Protein AF-A0A9W3DEC0-F1 (afdb_monomer_lite)

InterPro domains:
  IPR000717 Proteasome component (PCI) domain [PF01399] (99-151)
  IPR000717 Proteasome component (PCI) domain [PS50250] (13-181)
  IPR019585 26S proteasome regulatory subunit Rpn7/COP9 signalosome complex subunit 1 [PTHR14145] (9-153)
  IPR0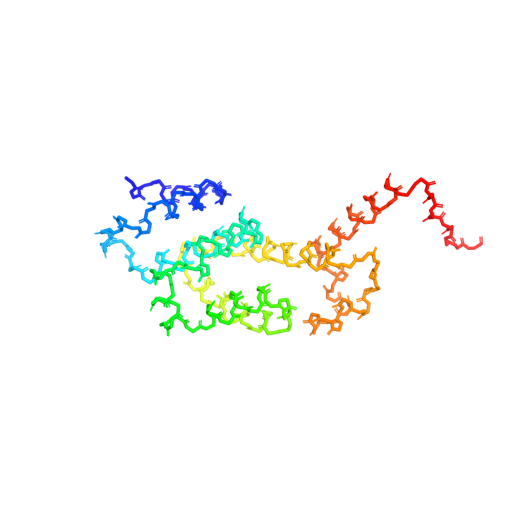45135 26S proteasome regulatory subunit Rpn7, N-terminal [PF10602] (8-59)

pLDDT: mean 75.45, std 12.95, range [33.09, 89.25]

Radius of gyration: 18.52 Å; chains: 1; bounding box: 47×28×63 Å

Foldseek 3Di:
DVVVLLVCLVVVVLQVNLVVLLVCLVVDDCCPPDDNLVSLVSNLLSCLLHDDLVCCCVRAVPDVSSVVSCVVDPLSVQLSVCLNVVQQQSNVVSVVVVLVVLCPDPSNVVVSVVSVLSNVLSSLLVVLVVDPDDDLVVVCVSNVHDSVVLVPNPSNVVVVVVSVVVNCVVDVDDPPDDDDD

Sequence (181 aa):
MERVYTFAFSTRNFKKAASLFLDSISTFTMYEILLYETFIFYTVLTSIITLDRVSLKQKVVDAPEILTVLGKIPFLSEFLNSLYECQYKAFFSAFAGMAEQIKFDRYLNPHFRFYMREVRTVVYSQFLESYKSVMVDAMANAFGVSVDFIDQDEGAVTLHCSWEASLQDRQGCRCFGDKSS

Structure (mmCIF, N/CA/C/O backbone):
data_AF-A0A9W3DEC0-F1
#
_entry.id   AF-A0A9W3DEC0-F1
#
loop_
_atom_site.group_PDB
_atom_site.id
_atom_site.type_symbol
_atom_site.label_atom_id
_atom_site.label_alt_id
_atom_site.label_comp_id
_atom_site.label_asym_id
_atom_site.label_entity_id
_atom_site.label_seq_id
_atom_site.pdbx_PDB_ins_code
_atom_site.Cartn_x
_atom_site.Cartn_y
_atom_site.Cartn_z
_atom_site.occupancy
_atom_site.B_iso_or_equiv
_atom_site.auth_seq_id
_atom_site.auth_comp_id
_atom_site.auth_asym_id
_atom_site.auth_atom_id
_atom_site.pdbx_PDB_model_num
ATOM 1 N N . MET A 1 1 ? -12.138 13.208 17.553 1.00 52.06 1 MET A N 1
ATOM 2 C CA . MET A 1 1 ? -11.220 12.364 16.755 1.00 52.06 1 MET A CA 1
ATOM 3 C C . MET A 1 1 ? -11.917 11.752 15.539 1.00 52.06 1 MET A C 1
ATOM 5 O O . MET A 1 1 ? -11.383 11.848 14.445 1.00 52.06 1 MET A O 1
ATOM 9 N N . GLU A 1 2 ? -13.142 11.236 15.671 1.00 53.34 2 GLU A N 1
ATOM 10 C CA . GLU A 1 2 ? -13.897 10.542 14.600 1.00 53.34 2 GLU A CA 1
ATOM 11 C C . GLU A 1 2 ? -14.104 11.317 13.285 1.00 53.34 2 GLU A C 1
ATOM 13 O O . GLU A 1 2 ? -13.947 10.756 12.202 1.00 53.34 2 GLU A O 1
ATOM 18 N N . ARG A 1 3 ? -14.408 12.622 13.342 1.00 56.91 3 ARG A N 1
ATOM 19 C CA . ARG A 1 3 ? -14.581 13.449 12.127 1.00 56.91 3 ARG A CA 1
ATOM 20 C C . ARG A 1 3 ? -13.270 13.730 11.392 1.00 56.91 3 ARG A C 1
ATOM 22 O O . ARG A 1 3 ? -13.299 14.107 10.229 1.00 56.91 3 ARG A O 1
ATOM 29 N N . VAL A 1 4 ? -12.125 13.562 12.054 1.00 61.41 4 VAL A N 1
ATOM 30 C CA . VAL A 1 4 ? -10.812 13.848 11.461 1.00 61.41 4 VAL A CA 1
ATOM 31 C C . VAL A 1 4 ? -10.400 12.726 10.504 1.00 61.41 4 VAL A C 1
ATOM 33 O O . VAL A 1 4 ? -9.861 13.016 9.440 1.00 61.41 4 VAL A O 1
ATOM 36 N N . TYR A 1 5 ? -10.724 11.468 10.823 1.00 67.19 5 TYR A N 1
ATOM 37 C CA . TYR A 1 5 ? -10.387 10.304 9.993 1.00 67.19 5 TYR A CA 1
ATOM 38 C C . TYR A 1 5 ? -11.147 10.271 8.672 1.00 67.19 5 TYR A C 1
ATOM 40 O O . TYR A 1 5 ? -10.548 10.147 7.603 1.00 67.19 5 TYR A O 1
ATOM 48 N N . THR A 1 6 ? -12.465 10.450 8.738 1.00 63.16 6 THR A N 1
ATOM 49 C CA . THR A 1 6 ? -13.323 10.518 7.548 1.00 63.16 6 THR A CA 1
ATOM 50 C C . THR A 1 6 ? -12.990 11.738 6.691 1.00 63.16 6 THR A C 1
ATOM 52 O O . THR A 1 6 ? -12.950 11.638 5.466 1.00 63.16 6 THR A O 1
ATOM 55 N N . PHE A 1 7 ? -12.656 12.871 7.316 1.00 64.06 7 PHE A N 1
ATOM 56 C CA . PHE A 1 7 ? -12.225 14.073 6.607 1.00 64.06 7 PHE A CA 1
ATOM 57 C C . PHE A 1 7 ? -10.864 13.904 5.917 1.00 64.06 7 PHE A C 1
ATOM 59 O O . PHE A 1 7 ? -10.706 14.332 4.775 1.00 64.06 7 PHE A O 1
ATOM 66 N N . ALA A 1 8 ? -9.886 13.260 6.561 1.00 64.69 8 ALA A N 1
ATOM 67 C CA . ALA A 1 8 ? -8.571 13.021 5.963 1.00 64.69 8 ALA A CA 1
ATOM 68 C C . ALA A 1 8 ? -8.659 12.093 4.737 1.00 64.69 8 ALA A C 1
ATOM 70 O O . ALA A 1 8 ? -8.034 12.373 3.712 1.00 64.69 8 ALA A O 1
ATOM 71 N N . PHE A 1 9 ? -9.513 11.063 4.801 1.00 67.00 9 PHE A N 1
ATOM 72 C CA . PHE A 1 9 ? -9.837 10.224 3.643 1.00 67.00 9 PHE A CA 1
ATOM 73 C C . PHE A 1 9 ? -10.556 11.011 2.540 1.00 67.00 9 PHE A C 1
ATOM 75 O O . PHE A 1 9 ? -10.148 10.970 1.380 1.00 67.00 9 PHE A O 1
ATOM 82 N N . SER A 1 10 ? -11.570 11.801 2.905 1.00 65.69 10 SER A N 1
ATOM 83 C CA . SER A 1 10 ? -12.360 12.587 1.949 1.00 65.69 10 SER A CA 1
ATOM 84 C C . SER A 1 10 ? -11.553 13.689 1.252 1.00 65.69 10 SER A C 1
ATOM 86 O O . SER A 1 10 ? -11.875 14.060 0.125 1.00 65.69 10 SER A O 1
ATOM 88 N N . THR A 1 11 ? -10.511 14.220 1.896 1.00 70.06 11 THR A N 1
ATOM 89 C CA . THR A 1 11 ? -9.656 15.292 1.353 1.00 70.06 11 THR A CA 1
ATOM 90 C C . THR A 1 11 ? -8.432 14.775 0.591 1.00 70.06 11 THR A C 1
ATOM 92 O O . THR A 1 11 ? -7.603 15.578 0.168 1.00 70.06 11 THR A O 1
ATOM 95 N N . ARG A 1 12 ? -8.315 13.451 0.376 1.00 67.88 12 ARG A N 1
ATOM 96 C CA . ARG A 1 12 ? -7.179 12.781 -0.298 1.00 67.88 12 ARG A CA 1
ATOM 97 C C . ARG A 1 12 ? -5.808 13.060 0.338 1.00 67.88 12 ARG A C 1
ATOM 99 O O . ARG A 1 12 ? -4.779 12.838 -0.295 1.00 67.88 12 ARG A O 1
ATOM 106 N N . ASN A 1 13 ? -5.755 13.532 1.584 1.00 77.88 13 ASN A N 1
ATOM 107 C CA . ASN A 1 13 ? -4.489 13.794 2.265 1.00 77.88 13 ASN A CA 1
ATOM 108 C C . ASN A 1 13 ? -4.021 12.541 3.014 1.00 77.88 13 ASN A C 1
ATOM 110 O O . ASN A 1 13 ? -4.119 12.448 4.240 1.00 77.88 13 ASN A O 1
ATOM 114 N N . PHE A 1 14 ? -3.508 11.572 2.253 1.00 76.06 14 PHE A N 1
ATOM 115 C CA . PHE A 1 14 ? -3.069 10.281 2.784 1.00 76.06 14 PHE A CA 1
ATOM 116 C C . PHE A 1 14 ? -1.936 10.430 3.797 1.00 76.06 14 PHE A C 1
ATOM 118 O O . PHE A 1 14 ? -1.944 9.746 4.814 1.00 76.06 14 PHE A O 1
ATOM 125 N N . LYS A 1 15 ? -1.012 11.376 3.586 1.00 78.81 15 LYS A N 1
ATOM 126 C CA . LYS A 1 15 ? 0.153 11.577 4.462 1.00 78.81 15 LYS A CA 1
ATOM 127 C C . LYS A 1 15 ? -0.247 11.980 5.879 1.00 78.81 15 LYS A C 1
ATOM 129 O O . LYS A 1 15 ? 0.254 11.415 6.845 1.00 78.81 15 LYS A O 1
ATOM 134 N N . LYS A 1 16 ? -1.188 12.922 6.001 1.00 80.00 16 LYS A N 1
ATOM 135 C CA . LYS A 1 16 ? -1.742 13.321 7.300 1.00 80.00 16 LYS A CA 1
ATOM 136 C C . LYS A 1 16 ? -2.646 12.237 7.890 1.00 80.00 16 LYS A C 1
ATOM 138 O O . LYS A 1 16 ? -2.678 12.069 9.104 1.00 80.00 16 LYS A O 1
ATOM 143 N N . ALA A 1 17 ? -3.378 11.510 7.044 1.00 79.50 17 ALA A N 1
ATOM 144 C CA . ALA A 1 17 ? -4.217 10.403 7.487 1.00 79.50 17 ALA A CA 1
ATOM 145 C C . ALA A 1 17 ? -3.374 9.296 8.136 1.00 79.50 17 ALA A C 1
ATOM 147 O O . ALA A 1 17 ? -3.675 8.887 9.251 1.00 79.50 17 ALA A O 1
ATOM 148 N N . ALA A 1 18 ? -2.289 8.874 7.486 1.00 81.06 18 ALA A N 1
ATOM 149 C CA . ALA A 1 18 ? -1.430 7.795 7.957 1.00 81.06 18 ALA A CA 1
ATOM 150 C C . ALA A 1 18 ? -0.806 8.089 9.326 1.00 81.06 18 ALA A C 1
ATOM 152 O O . ALA A 1 18 ? -0.826 7.223 10.195 1.00 81.06 18 ALA A O 1
ATOM 153 N N . SER A 1 19 ? -0.308 9.311 9.560 1.00 82.81 19 SER A N 1
ATOM 154 C CA . SER A 1 19 ? 0.239 9.672 10.875 1.00 82.81 19 SER A CA 1
ATOM 155 C C . SER A 1 19 ? -0.824 9.607 11.973 1.00 82.81 19 SER A C 1
ATOM 157 O O . SER A 1 19 ? -0.583 9.033 13.025 1.00 82.81 19 SER A O 1
ATOM 159 N N . LEU A 1 20 ? -2.024 10.132 11.702 1.00 83.19 20 LEU A N 1
ATOM 160 C CA . LEU A 1 20 ? -3.122 10.112 12.669 1.00 83.19 20 LEU A CA 1
ATOM 161 C C . LEU A 1 20 ? -3.603 8.685 12.959 1.00 83.19 20 LEU A C 1
ATOM 163 O O . LEU A 1 20 ? -3.879 8.355 14.111 1.00 83.19 20 LEU A O 1
ATOM 167 N N . PHE A 1 21 ? -3.692 7.843 11.924 1.00 81.94 21 PHE A N 1
ATOM 168 C CA . PHE A 1 21 ? -4.086 6.446 12.068 1.00 81.94 21 PHE A CA 1
ATOM 169 C C . PHE A 1 21 ? -3.089 5.673 12.924 1.00 81.94 21 PHE A C 1
ATOM 171 O O . PHE A 1 21 ? -3.512 5.037 13.884 1.00 81.94 21 PHE A O 1
ATOM 178 N N . LEU A 1 22 ? -1.790 5.792 12.632 1.00 82.38 22 LEU A N 1
ATOM 179 C CA . LEU A 1 22 ? -0.725 5.133 13.391 1.00 82.38 22 LEU A CA 1
ATOM 180 C C . LEU A 1 22 ? -0.732 5.533 14.872 1.00 82.38 22 LEU A C 1
ATOM 182 O O . LEU A 1 22 ? -0.656 4.662 15.734 1.00 82.38 22 LEU A O 1
ATOM 186 N N . ASP A 1 23 ? -0.900 6.822 15.172 1.00 84.25 23 ASP A N 1
ATOM 187 C CA . ASP A 1 23 ? -0.925 7.316 16.556 1.00 84.25 23 ASP A CA 1
ATOM 188 C C . ASP A 1 23 ? -2.159 6.826 17.336 1.00 84.25 23 ASP A C 1
ATOM 190 O O . ASP A 1 23 ? -2.142 6.757 18.565 1.00 84.25 23 ASP A O 1
ATOM 194 N N . SER A 1 24 ? -3.240 6.469 16.634 1.00 82.69 24 SER A N 1
ATOM 195 C CA . SER A 1 24 ? -4.507 6.060 17.253 1.00 82.69 24 SER A CA 1
ATOM 196 C C . SER A 1 24 ? -4.766 4.556 17.252 1.00 82.69 24 SER A C 1
ATOM 198 O O . SER A 1 24 ? -5.810 4.138 17.749 1.00 82.69 24 SER A O 1
ATOM 200 N N . ILE A 1 25 ? -3.826 3.730 16.773 1.00 83.31 25 ILE A N 1
ATOM 201 C CA . ILE A 1 25 ? -3.919 2.261 16.875 1.00 83.31 25 ILE A CA 1
ATOM 202 C C . ILE A 1 25 ? -4.045 1.825 18.338 1.00 83.31 25 ILE A C 1
ATOM 204 O O . ILE A 1 25 ? -4.893 0.997 18.667 1.00 83.31 25 ILE A O 1
ATOM 208 N N . SER A 1 26 ? -3.231 2.409 19.219 1.00 78.81 26 SER A N 1
ATOM 209 C CA . SER A 1 26 ? -3.150 2.039 20.638 1.00 78.81 26 SER A CA 1
ATOM 210 C C . SER A 1 26 ? -4.333 2.534 21.476 1.00 78.81 26 SER A C 1
ATOM 212 O O . SER A 1 26 ? -4.597 1.998 22.549 1.00 78.81 26 SER A O 1
ATOM 214 N N . THR A 1 27 ? -5.057 3.550 21.000 1.00 81.25 27 THR A N 1
ATOM 215 C CA . THR A 1 27 ? -6.157 4.209 21.728 1.00 81.25 27 THR A CA 1
ATOM 216 C C . THR A 1 27 ? -7.521 3.994 21.072 1.00 81.25 27 THR A C 1
ATOM 218 O O . THR A 1 27 ? -8.496 4.662 21.425 1.00 81.25 27 THR A O 1
ATOM 221 N N . PHE A 1 28 ? -7.621 3.057 20.125 1.00 75.19 28 PHE A N 1
ATOM 222 C CA . PHE A 1 28 ? -8.857 2.801 19.397 1.00 75.19 28 PHE A CA 1
ATOM 223 C C . PHE A 1 28 ? -9.946 2.218 20.310 1.00 75.19 28 PHE A C 1
ATOM 225 O O . PHE A 1 28 ? -9.851 1.092 20.794 1.00 75.19 28 PHE A O 1
ATOM 232 N N . THR A 1 29 ? -11.020 2.980 20.513 1.00 70.06 29 THR A N 1
ATOM 233 C CA . THR A 1 29 ? -12.177 2.581 21.337 1.00 70.06 29 THR A CA 1
ATOM 234 C C . THR A 1 29 ? -13.519 2.777 20.626 1.00 70.06 29 THR A C 1
ATOM 236 O O . THR A 1 29 ? -14.578 2.595 21.223 1.00 70.06 29 THR A O 1
ATOM 239 N N . MET A 1 30 ? -13.498 3.128 19.337 1.00 67.50 30 MET A N 1
ATOM 240 C CA . MET A 1 30 ? -14.668 3.595 18.587 1.00 67.50 30 MET A CA 1
ATOM 241 C C . MET A 1 30 ? -15.282 2.479 17.726 1.00 67.50 30 MET A C 1
ATOM 243 O O . MET A 1 30 ? -15.250 2.513 16.498 1.00 67.50 30 MET A O 1
ATOM 247 N N . TYR A 1 31 ? -15.855 1.476 18.395 1.00 75.06 31 TYR A N 1
ATOM 248 C CA . TYR A 1 31 ? -16.499 0.316 17.757 1.00 75.06 31 TYR A CA 1
ATOM 249 C C . TYR A 1 31 ? -17.875 0.620 17.139 1.00 75.06 31 TYR A C 1
ATOM 251 O O . TYR A 1 31 ? -18.445 -0.235 16.466 1.00 75.06 31 TYR A O 1
ATOM 259 N N . GLU A 1 32 ? -18.420 1.821 17.355 1.00 74.06 32 GLU A N 1
ATOM 260 C CA . GLU A 1 32 ? -19.757 2.194 16.869 1.00 74.06 32 GLU A CA 1
ATOM 261 C C . GLU A 1 32 ? -19.798 2.519 15.371 1.00 74.06 32 GLU A C 1
ATOM 263 O O . GLU A 1 32 ? -20.846 2.408 14.740 1.00 74.06 32 GLU A O 1
ATOM 268 N N . ILE A 1 33 ? -18.665 2.929 14.793 1.00 72.81 33 ILE A N 1
ATOM 269 C CA . ILE A 1 33 ? -18.594 3.399 13.401 1.00 72.81 33 ILE A CA 1
ATOM 270 C C . ILE A 1 33 ? -17.808 2.416 12.529 1.00 72.81 33 ILE A C 1
ATOM 272 O O . ILE A 1 33 ? -18.165 2.198 11.372 1.00 72.81 33 ILE A O 1
ATOM 276 N N . LEU A 1 34 ? -16.732 1.829 13.064 1.00 73.31 34 LEU A N 1
ATOM 277 C CA . LEU A 1 34 ? -15.854 0.909 12.344 1.00 73.31 34 LEU A CA 1
ATOM 278 C C . LEU A 1 34 ? -15.436 -0.242 13.255 1.00 73.31 34 LEU A C 1
ATOM 280 O O . LEU A 1 34 ? -15.074 -0.035 14.413 1.00 73.31 34 LEU A O 1
ATOM 284 N N . LEU A 1 35 ? -15.422 -1.456 12.704 1.00 83.69 35 LEU A N 1
ATOM 285 C CA . LEU A 1 35 ? -14.768 -2.572 13.370 1.00 83.69 35 LEU A CA 1
ATOM 286 C C . LEU A 1 35 ? -13.260 -2.319 13.409 1.00 83.69 35 LEU A C 1
ATOM 288 O O . LEU A 1 35 ? -12.683 -1.735 12.487 1.00 83.69 35 LEU A O 1
ATOM 292 N N . TYR A 1 36 ? -12.617 -2.821 14.460 1.00 83.25 36 TYR A N 1
ATOM 293 C CA . TYR A 1 36 ? -11.168 -2.729 14.624 1.00 83.25 36 TYR A CA 1
ATOM 294 C C . TYR A 1 36 ? -10.408 -3.289 13.411 1.00 83.25 36 TYR A C 1
ATOM 296 O O . TYR A 1 36 ? -9.421 -2.713 12.970 1.00 83.25 36 TYR A O 1
ATOM 304 N N . GLU A 1 37 ? -10.921 -4.360 12.805 1.00 84.06 37 GLU A N 1
ATOM 305 C CA . GLU A 1 37 ? -10.319 -4.996 11.629 1.00 84.06 37 GLU A CA 1
ATOM 306 C C . GLU A 1 37 ? -10.300 -4.056 10.415 1.00 84.06 37 GLU A C 1
ATOM 308 O O . GLU A 1 37 ? -9.264 -3.880 9.775 1.00 84.06 37 GLU A O 1
ATOM 313 N N . THR A 1 38 ? -11.410 -3.362 10.157 1.00 82.81 38 THR A N 1
ATOM 314 C CA . THR A 1 38 ? -11.514 -2.358 9.089 1.00 82.81 38 THR A CA 1
ATOM 315 C C . THR A 1 38 ? -10.641 -1.131 9.374 1.00 82.81 38 THR A C 1
ATOM 317 O O . THR A 1 38 ? -10.063 -0.547 8.459 1.00 82.81 38 THR A O 1
ATOM 320 N N . PHE A 1 39 ? -10.501 -0.742 10.644 1.00 84.50 39 PHE A N 1
ATOM 321 C CA . PHE A 1 39 ? -9.621 0.359 11.038 1.00 84.50 39 PHE A CA 1
ATOM 322 C C . PHE A 1 39 ? -8.141 0.040 10.776 1.00 84.50 39 PHE A C 1
ATOM 324 O O . PHE A 1 39 ? -7.420 0.850 10.183 1.00 84.50 39 PHE A O 1
ATOM 331 N N . ILE A 1 40 ? -7.690 -1.155 11.164 1.00 85.75 40 ILE A N 1
ATOM 332 C CA . ILE A 1 40 ? -6.327 -1.622 10.886 1.00 85.75 40 ILE A CA 1
ATOM 333 C C . ILE A 1 40 ? -6.098 -1.739 9.379 1.00 85.75 40 ILE A C 1
ATOM 335 O O . ILE A 1 40 ? -5.075 -1.267 8.887 1.00 85.75 40 ILE A O 1
ATOM 339 N N . PHE A 1 41 ? -7.071 -2.262 8.630 1.00 85.44 41 PHE A N 1
ATOM 340 C CA . PHE A 1 41 ? -7.010 -2.322 7.170 1.00 85.44 41 PHE A CA 1
ATOM 341 C C . PHE A 1 41 ? -6.743 -0.944 6.546 1.00 85.44 41 PHE A C 1
ATOM 343 O O . PHE A 1 41 ? -5.781 -0.777 5.798 1.00 85.44 41 PHE A O 1
ATOM 350 N N . TYR A 1 42 ? -7.509 0.085 6.919 1.00 83.38 42 TYR A N 1
ATOM 351 C CA . TYR A 1 42 ? -7.285 1.452 6.433 1.00 83.38 42 TYR A CA 1
ATOM 352 C C . TYR A 1 42 ? -5.932 2.032 6.850 1.00 83.38 42 TYR A C 1
ATOM 354 O O . TYR A 1 42 ? -5.293 2.750 6.075 1.00 83.38 42 TYR A O 1
ATOM 362 N N . THR A 1 43 ? -5.469 1.703 8.052 1.00 85.06 43 THR A N 1
ATOM 363 C CA . THR A 1 43 ? -4.162 2.148 8.538 1.00 85.06 43 THR A CA 1
ATOM 364 C C . THR A 1 43 ? -3.042 1.559 7.684 1.00 85.06 43 THR A C 1
ATOM 366 O O . THR A 1 43 ? -2.181 2.296 7.206 1.00 85.06 43 THR A O 1
ATOM 369 N N . VAL A 1 44 ? -3.112 0.260 7.380 1.00 86.12 44 VAL A N 1
ATOM 370 C CA . VAL A 1 44 ? -2.160 -0.411 6.488 1.00 86.12 44 VAL A CA 1
ATOM 371 C C . VAL A 1 44 ? -2.203 0.197 5.082 1.00 86.12 44 VAL A C 1
ATOM 373 O O . VAL A 1 44 ? -1.165 0.623 4.577 1.00 86.12 44 VAL A O 1
ATOM 376 N N . LEU A 1 45 ? -3.383 0.341 4.469 1.00 84.38 45 LEU A N 1
ATOM 377 C CA . LEU A 1 45 ? -3.509 0.906 3.117 1.00 84.38 45 LEU A CA 1
ATOM 378 C C . LEU A 1 45 ? -2.898 2.312 3.008 1.00 84.38 45 LEU A C 1
ATOM 380 O O . LEU A 1 45 ? -2.181 2.608 2.051 1.00 84.38 45 LEU A O 1
ATOM 384 N N . THR A 1 46 ? -3.178 3.181 3.983 1.00 82.88 46 THR A N 1
ATOM 385 C CA . THR A 1 46 ? -2.654 4.557 3.991 1.00 82.88 46 THR A CA 1
ATOM 386 C C . THR A 1 46 ? -1.165 4.613 4.322 1.00 82.88 46 THR A C 1
ATOM 388 O O . THR A 1 46 ? -0.455 5.464 3.782 1.00 82.88 46 THR A O 1
ATOM 391 N N . SER A 1 47 ? -0.663 3.694 5.150 1.00 84.19 47 SER A N 1
ATOM 392 C CA . SER A 1 47 ? 0.761 3.603 5.486 1.00 84.19 47 SER A CA 1
ATOM 393 C C . SER A 1 47 ? 1.632 3.221 4.284 1.00 84.19 47 SER A C 1
ATOM 395 O O . SER A 1 47 ? 2.703 3.794 4.119 1.00 84.19 47 SER A O 1
ATOM 397 N N . ILE A 1 48 ? 1.146 2.351 3.391 1.00 83.38 48 ILE A N 1
ATOM 398 C CA . ILE A 1 48 ? 1.896 1.889 2.209 1.00 83.38 48 ILE A CA 1
ATOM 399 C C . ILE A 1 48 ? 2.143 3.017 1.204 1.00 83.38 48 ILE A C 1
ATOM 401 O O . ILE A 1 48 ? 3.203 3.079 0.594 1.00 83.38 48 ILE A O 1
ATOM 405 N N . ILE A 1 49 ? 1.183 3.930 1.041 1.00 83.19 49 ILE A N 1
ATOM 406 C CA . ILE A 1 49 ? 1.329 5.066 0.115 1.00 83.19 49 ILE A CA 1
ATOM 407 C C . ILE A 1 49 ? 2.277 6.135 0.681 1.00 83.19 49 ILE A C 1
ATOM 409 O O . ILE A 1 49 ? 2.874 6.907 -0.064 1.00 83.19 49 ILE A O 1
ATOM 413 N N . THR A 1 50 ? 2.376 6.242 2.006 1.00 80.62 50 THR A N 1
ATOM 414 C CA . THR A 1 50 ? 2.925 7.439 2.663 1.00 80.62 50 THR A CA 1
ATOM 415 C C . THR A 1 50 ? 4.279 7.235 3.312 1.00 80.62 50 THR A C 1
ATOM 417 O O . THR A 1 50 ? 5.029 8.206 3.440 1.00 80.62 50 THR A O 1
ATOM 420 N N . LEU A 1 51 ? 4.572 6.015 3.754 1.00 79.31 51 LEU A N 1
ATOM 421 C CA . LEU A 1 51 ? 5.804 5.672 4.442 1.00 79.31 51 LEU A CA 1
ATOM 422 C C . LEU A 1 51 ? 6.810 5.056 3.476 1.00 79.31 51 LEU A C 1
ATOM 424 O O . LEU A 1 51 ? 6.468 4.310 2.565 1.00 79.31 51 LEU A O 1
ATOM 428 N N . ASP A 1 52 ? 8.076 5.352 3.732 1.00 75.56 52 ASP A N 1
ATOM 429 C CA . ASP A 1 52 ? 9.220 4.700 3.117 1.00 75.56 52 ASP A CA 1
ATOM 430 C C . ASP A 1 52 ? 9.444 3.292 3.701 1.00 75.56 52 ASP A C 1
ATOM 432 O O . ASP A 1 52 ? 8.962 2.962 4.789 1.00 75.56 52 ASP A O 1
ATOM 436 N N . ARG A 1 53 ? 10.231 2.461 3.003 1.00 72.38 53 ARG A N 1
ATOM 437 C CA . ARG A 1 53 ? 10.488 1.053 3.364 1.00 72.38 53 ARG A CA 1
ATOM 438 C C . ARG A 1 53 ? 10.963 0.864 4.812 1.00 72.38 53 ARG A C 1
ATOM 440 O O . ARG A 1 53 ? 10.618 -0.138 5.438 1.00 72.38 53 ARG A O 1
ATOM 447 N N . VAL A 1 54 ? 11.748 1.801 5.350 1.00 78.50 54 VAL A N 1
ATOM 448 C CA . VAL A 1 54 ? 12.297 1.709 6.713 1.00 78.50 54 VAL A CA 1
ATOM 449 C C . VAL A 1 54 ? 11.207 1.986 7.746 1.00 78.50 54 VAL A C 1
ATOM 451 O O . VAL A 1 54 ? 11.012 1.191 8.668 1.00 78.50 54 VAL A O 1
ATOM 454 N N . SER A 1 55 ? 10.455 3.071 7.556 1.00 80.75 55 SER A N 1
ATOM 455 C CA . SER A 1 55 ? 9.341 3.431 8.436 1.00 80.75 55 SER A CA 1
ATOM 456 C C . SER A 1 55 ? 8.197 2.418 8.379 1.00 80.75 55 SER A C 1
ATOM 458 O O . SER A 1 55 ? 7.568 2.155 9.404 1.00 80.75 55 SER A O 1
ATOM 460 N N . LEU A 1 56 ? 7.936 1.824 7.209 1.00 80.81 56 LEU A N 1
ATOM 461 C CA . LEU A 1 56 ? 6.912 0.793 7.033 1.00 80.81 56 LEU A CA 1
ATOM 462 C C . LEU A 1 56 ? 7.213 -0.434 7.902 1.00 80.81 56 LEU A C 1
ATOM 464 O O . LEU A 1 56 ? 6.329 -0.938 8.592 1.00 80.81 56 LEU A O 1
ATOM 468 N N . LYS A 1 57 ? 8.473 -0.883 7.932 1.00 80.31 57 LYS A N 1
ATOM 469 C CA . LYS A 1 57 ? 8.865 -2.021 8.768 1.00 80.31 57 LYS A CA 1
ATOM 470 C C . LYS A 1 57 ? 8.626 -1.733 10.250 1.00 80.31 57 LYS A C 1
ATOM 472 O O . LYS A 1 57 ? 7.911 -2.478 10.911 1.00 80.31 57 LYS A O 1
ATOM 477 N N . GLN A 1 58 ? 9.163 -0.615 10.733 1.00 80.75 58 GLN A N 1
ATOM 478 C CA . GLN A 1 58 ? 9.108 -0.262 12.153 1.00 80.75 58 GLN A CA 1
ATOM 479 C C . GLN A 1 58 ? 7.682 -0.036 12.660 1.00 80.75 58 GLN A C 1
ATOM 481 O O . GLN A 1 58 ? 7.377 -0.374 13.798 1.00 80.75 58 GLN A O 1
ATOM 486 N N . LYS A 1 59 ? 6.819 0.573 11.840 1.00 79.44 59 LYS A N 1
ATOM 487 C CA . LYS A 1 59 ? 5.478 0.990 12.270 1.00 79.44 59 LYS A CA 1
ATOM 488 C C . LYS A 1 59 ? 4.375 -0.004 11.928 1.00 79.44 59 LYS A C 1
ATOM 490 O O . LYS A 1 59 ? 3.313 0.074 12.534 1.00 79.44 59 LYS A O 1
ATOM 495 N N . VAL A 1 60 ? 4.590 -0.877 10.942 1.00 80.50 60 VAL A N 1
ATOM 496 C CA . VAL A 1 60 ? 3.537 -1.756 10.407 1.00 80.50 60 VAL A CA 1
ATOM 497 C C . VAL A 1 60 ? 3.900 -3.228 10.534 1.00 80.50 60 VAL A C 1
ATOM 499 O O . VAL A 1 60 ? 3.093 -4.001 11.039 1.00 80.50 60 VAL A O 1
ATOM 502 N N . VAL A 1 61 ? 5.100 -3.621 10.098 1.00 79.19 61 VAL A N 1
ATOM 503 C CA . VAL A 1 61 ? 5.518 -5.036 10.085 1.00 79.19 61 VAL A CA 1
ATOM 504 C C . VAL A 1 61 ? 5.851 -5.533 11.491 1.00 79.19 61 VAL A C 1
ATOM 506 O O . VAL A 1 61 ? 5.461 -6.637 11.855 1.00 79.19 61 VAL A O 1
ATOM 509 N N . ASP A 1 62 ? 6.527 -4.707 12.289 1.00 81.56 62 ASP A N 1
ATOM 510 C CA . ASP A 1 62 ? 6.956 -5.074 13.643 1.00 81.56 62 ASP A CA 1
ATOM 511 C C . ASP A 1 62 ? 5.876 -4.784 14.712 1.00 81.56 62 ASP A C 1
ATOM 513 O O . ASP A 1 62 ? 6.052 -5.130 15.880 1.00 81.56 62 ASP A O 1
ATOM 517 N N . ALA A 1 63 ? 4.751 -4.160 14.333 1.00 83.38 63 ALA A N 1
ATOM 518 C CA . ALA A 1 63 ? 3.685 -3.775 15.257 1.00 83.38 63 ALA A CA 1
ATOM 519 C C . ALA A 1 63 ? 2.784 -4.978 15.619 1.00 83.38 63 ALA A C 1
ATOM 521 O O . ALA A 1 63 ? 2.049 -5.483 14.757 1.00 83.38 63 ALA A O 1
ATOM 522 N N . PRO A 1 64 ? 2.783 -5.445 16.883 1.00 81.00 64 PRO A N 1
ATOM 523 C CA . PRO A 1 64 ? 2.035 -6.636 17.286 1.00 81.00 64 PRO A CA 1
ATOM 524 C C . PRO A 1 64 ? 0.516 -6.459 17.150 1.00 81.00 64 PRO A C 1
ATOM 526 O O . PRO A 1 64 ? -0.189 -7.417 16.831 1.00 81.00 64 PRO A O 1
ATOM 529 N N . GLU A 1 65 ? 0.003 -5.241 17.325 1.00 82.06 65 GLU A N 1
ATOM 530 C CA . GLU A 1 65 ? -1.417 -4.919 17.171 1.00 82.06 65 GLU A CA 1
ATOM 531 C C . GLU A 1 65 ? -1.900 -5.224 15.749 1.00 82.06 65 GLU A C 1
ATOM 533 O O . GLU A 1 65 ? -2.960 -5.819 15.553 1.00 82.06 65 GLU A O 1
ATOM 538 N N . ILE A 1 66 ? -1.079 -4.893 14.751 1.00 82.94 66 ILE A N 1
ATOM 539 C CA . ILE A 1 66 ? -1.392 -5.111 13.339 1.00 82.94 66 ILE A CA 1
ATOM 540 C C . ILE A 1 66 ? -1.238 -6.597 12.992 1.00 82.94 66 ILE A C 1
ATOM 542 O O . ILE A 1 66 ? -2.124 -7.165 12.355 1.00 82.94 66 ILE A O 1
ATOM 546 N N . LEU A 1 67 ? -0.179 -7.263 13.471 1.00 83.19 67 LEU A N 1
ATOM 547 C CA . LEU A 1 67 ? 0.069 -8.693 13.226 1.00 83.19 67 LEU A CA 1
ATOM 548 C C . LEU A 1 67 ? -1.077 -9.600 13.697 1.00 83.19 67 LEU A C 1
ATOM 550 O O . LEU A 1 67 ? -1.432 -10.555 13.006 1.00 83.19 67 LEU A O 1
ATOM 554 N N . THR A 1 68 ? -1.704 -9.287 14.834 1.00 83.81 68 THR A N 1
ATOM 555 C CA . THR A 1 68 ? -2.838 -10.080 15.349 1.00 83.81 68 THR A CA 1
ATOM 556 C C . THR A 1 68 ? -4.076 -10.015 14.452 1.00 83.81 68 THR A C 1
ATOM 558 O O . THR A 1 68 ? -4.832 -10.984 14.360 1.00 83.81 68 THR A O 1
ATOM 561 N N . VAL A 1 69 ? -4.282 -8.887 13.768 1.00 83.31 69 VAL A N 1
ATOM 562 C CA . VAL A 1 69 ? -5.414 -8.662 12.860 1.00 83.31 69 VAL A CA 1
ATOM 563 C C . VAL A 1 69 ? -5.089 -9.116 11.439 1.00 83.31 69 VAL A C 1
ATOM 565 O O . VAL A 1 69 ? -5.972 -9.604 10.736 1.00 83.31 69 VAL A O 1
ATOM 568 N N . LEU A 1 70 ? -3.818 -9.044 11.035 1.00 80.06 70 LEU A N 1
ATOM 569 C CA . LEU A 1 70 ? -3.336 -9.518 9.736 1.00 80.06 70 LEU A CA 1
ATOM 570 C C . LEU A 1 70 ? -3.662 -10.991 9.486 1.00 80.06 70 LEU A C 1
ATOM 572 O O . LEU A 1 70 ? -3.967 -11.359 8.358 1.00 80.06 70 LEU A O 1
ATOM 576 N N . GLY A 1 71 ? -3.643 -11.828 10.527 1.00 76.75 71 GLY A N 1
ATOM 577 C CA . GLY A 1 71 ? -4.017 -13.241 10.411 1.00 76.75 71 GLY A CA 1
ATOM 578 C C . GLY A 1 71 ? -5.505 -13.482 10.125 1.00 76.75 71 GLY A C 1
ATOM 579 O O . GLY A 1 71 ? -5.871 -14.579 9.711 1.00 76.75 71 GLY A O 1
ATOM 580 N N . LYS A 1 72 ? -6.366 -12.481 10.339 1.00 80.31 72 LYS A N 1
ATOM 581 C CA . LYS A 1 72 ? -7.817 -12.590 10.133 1.00 80.31 72 LYS A CA 1
ATOM 582 C C . LYS A 1 72 ? -8.264 -12.130 8.750 1.00 80.31 72 LYS A C 1
ATOM 584 O O . LYS A 1 72 ? -9.265 -12.627 8.242 1.00 80.31 72 LYS A O 1
ATOM 589 N N . ILE A 1 73 ? -7.541 -11.180 8.155 1.00 77.88 73 ILE A N 1
ATOM 590 C CA . ILE A 1 73 ? -7.866 -10.624 6.840 1.00 77.88 73 ILE A CA 1
ATOM 591 C C . ILE A 1 73 ? -7.065 -11.389 5.779 1.00 77.88 73 ILE A C 1
ATOM 593 O O . ILE A 1 73 ? -5.834 -11.320 5.782 1.00 77.88 73 ILE A O 1
ATOM 597 N N . PRO A 1 74 ? -7.725 -12.103 4.850 1.00 77.75 74 PRO A N 1
ATOM 598 C CA . PRO A 1 74 ? -7.017 -12.816 3.796 1.00 77.75 74 PRO A CA 1
ATOM 599 C C . PRO A 1 74 ? -6.283 -11.823 2.881 1.00 77.75 74 PRO A C 1
ATOM 601 O O . PRO A 1 74 ? -6.742 -10.700 2.677 1.00 77.75 74 PRO A O 1
ATOM 604 N N . PHE A 1 75 ? -5.149 -12.246 2.318 1.00 81.06 75 PHE A N 1
ATOM 605 C CA . PHE A 1 75 ? -4.298 -11.493 1.377 1.00 81.06 75 PHE A CA 1
ATOM 606 C C . PHE A 1 75 ? -3.513 -10.302 1.950 1.00 81.06 75 PHE A C 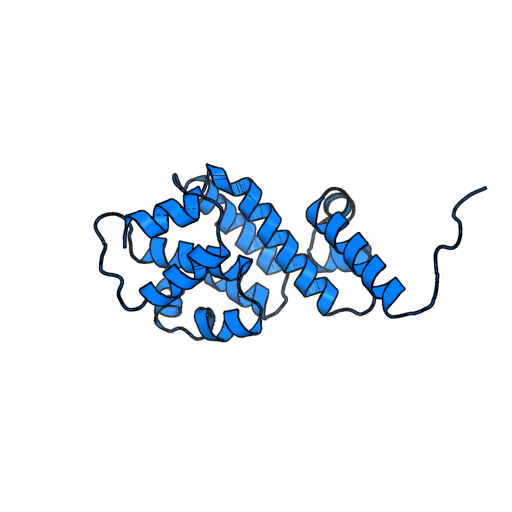1
ATOM 608 O O . PHE A 1 75 ? -2.491 -9.943 1.374 1.00 81.06 75 PHE A O 1
ATOM 615 N N . LEU A 1 76 ? -3.902 -9.720 3.090 1.00 82.56 76 LEU A N 1
ATOM 616 C CA . LEU A 1 76 ? -3.226 -8.535 3.641 1.00 82.56 76 LEU A CA 1
ATOM 617 C C . LEU A 1 76 ? -1.798 -8.831 4.136 1.00 82.56 76 LEU A C 1
ATOM 619 O O . LEU A 1 76 ? -0.884 -8.030 3.935 1.00 82.56 76 LEU A O 1
ATOM 623 N N . SER A 1 77 ? -1.593 -9.991 4.762 1.00 84.19 77 SER A N 1
ATOM 624 C CA . SER A 1 77 ? -0.275 -10.439 5.229 1.00 84.19 77 SER A CA 1
ATOM 625 C C . SER A 1 77 ? 0.670 -10.743 4.065 1.00 84.19 77 SER A C 1
ATOM 627 O O . SER A 1 77 ? 1.811 -10.286 4.055 1.00 84.19 77 SER A O 1
ATOM 629 N N . GLU A 1 78 ? 0.179 -11.463 3.056 1.00 86.31 78 GLU A N 1
ATOM 630 C CA . GLU A 1 78 ? 0.922 -11.768 1.833 1.00 86.31 78 GLU A CA 1
ATOM 631 C C . GLU A 1 78 ? 1.259 -10.490 1.059 1.00 86.31 78 GLU A C 1
ATOM 633 O O . GLU A 1 78 ? 2.382 -10.335 0.589 1.00 86.31 78 GLU A O 1
ATOM 638 N N . PHE A 1 79 ? 0.341 -9.525 1.004 1.00 86.00 79 PHE A N 1
ATOM 639 C CA . PHE A 1 79 ? 0.555 -8.222 0.380 1.00 86.00 79 PHE A CA 1
ATOM 640 C C . PHE A 1 79 ? 1.690 -7.421 1.042 1.00 86.00 79 PHE A C 1
ATOM 642 O O . PHE A 1 79 ? 2.560 -6.895 0.349 1.00 86.00 79 PHE A O 1
ATOM 649 N N . LEU A 1 80 ? 1.738 -7.372 2.377 1.00 84.12 80 LEU A N 1
ATOM 650 C CA . LEU A 1 80 ? 2.814 -6.685 3.103 1.00 84.12 80 LEU A CA 1
ATOM 651 C C . LEU A 1 80 ? 4.160 -7.410 2.989 1.00 84.12 80 LEU A C 1
ATOM 653 O O . LEU A 1 80 ? 5.184 -6.782 2.707 1.00 84.12 80 LEU A O 1
ATOM 657 N N . ASN A 1 81 ? 4.162 -8.728 3.188 1.00 85.19 81 ASN A N 1
ATOM 658 C CA . ASN A 1 81 ? 5.387 -9.522 3.159 1.00 85.19 81 ASN A CA 1
ATOM 659 C C . ASN A 1 81 ? 5.993 -9.572 1.749 1.00 85.19 81 ASN A C 1
ATOM 661 O O . ASN A 1 81 ? 7.200 -9.397 1.603 1.00 85.19 81 ASN A O 1
ATOM 665 N N . SER A 1 82 ? 5.171 -9.714 0.704 1.00 86.94 82 SER A N 1
ATOM 666 C CA . SER A 1 82 ? 5.639 -9.707 -0.691 1.00 86.94 82 SER A CA 1
ATOM 667 C C . SER A 1 82 ? 6.256 -8.367 -1.102 1.00 86.94 82 SER A C 1
ATOM 669 O O . SER A 1 82 ? 7.269 -8.359 -1.803 1.00 86.94 82 SER A O 1
ATOM 671 N N . LEU A 1 83 ? 5.722 -7.238 -0.617 1.00 84.31 83 LEU A N 1
ATOM 672 C CA . LEU A 1 83 ? 6.322 -5.918 -0.834 1.00 84.31 83 LEU A CA 1
ATOM 673 C C . LEU A 1 83 ? 7.683 -5.787 -0.129 1.00 84.31 83 LEU A C 1
ATOM 675 O O . LEU A 1 83 ? 8.623 -5.204 -0.677 1.00 84.31 83 LEU A O 1
ATOM 679 N N . TYR A 1 84 ? 7.811 -6.350 1.076 1.00 82.38 84 TYR A N 1
ATOM 680 C CA . TYR A 1 84 ? 9.054 -6.317 1.846 1.00 82.38 84 TYR A CA 1
ATOM 681 C C . TYR A 1 84 ? 10.150 -7.215 1.253 1.00 82.38 84 TYR A C 1
ATOM 683 O O . TYR A 1 84 ? 11.304 -6.785 1.153 1.00 82.38 84 TYR A O 1
ATOM 691 N N . GLU A 1 85 ? 9.789 -8.431 0.835 1.00 84.38 85 GLU A N 1
ATOM 692 C CA . GLU A 1 85 ? 10.674 -9.409 0.187 1.00 84.38 85 GLU A CA 1
ATOM 693 C C . GLU A 1 85 ? 10.966 -9.084 -1.290 1.00 84.38 85 GLU A C 1
ATOM 695 O O . GLU A 1 85 ? 11.766 -9.770 -1.922 1.00 84.38 85 GLU A O 1
ATOM 700 N N . CYS A 1 86 ? 10.347 -8.029 -1.837 1.00 83.81 86 CYS A N 1
ATOM 701 C CA . CYS A 1 86 ? 10.440 -7.624 -3.243 1.00 83.81 86 CYS A CA 1
ATOM 702 C C . CYS A 1 86 ? 9.955 -8.712 -4.226 1.00 83.81 86 CYS A C 1
ATOM 704 O O . CYS A 1 86 ? 10.473 -8.848 -5.336 1.00 83.81 86 CYS A O 1
ATOM 706 N N . GLN A 1 87 ? 8.940 -9.487 -3.836 1.00 86.50 87 GLN A N 1
ATOM 707 C CA . GLN A 1 87 ? 8.302 -10.498 -4.680 1.00 86.50 87 GLN A CA 1
ATOM 708 C C . GLN A 1 87 ? 7.082 -9.922 -5.407 1.00 86.50 87 GLN A C 1
ATOM 710 O O . GLN A 1 87 ? 5.933 -10.091 -4.992 1.00 86.50 87 GLN A O 1
ATOM 715 N N . TYR A 1 88 ? 7.315 -9.256 -6.535 1.00 85.69 88 TYR A N 1
ATOM 716 C CA . TYR A 1 88 ? 6.257 -8.488 -7.194 1.00 85.69 88 TYR A CA 1
ATOM 717 C C . TYR A 1 88 ? 5.120 -9.329 -7.797 1.00 85.69 88 TYR A C 1
ATOM 719 O O . TYR A 1 88 ? 3.980 -8.878 -7.822 1.00 85.69 88 TYR A O 1
ATOM 727 N N . LYS A 1 89 ? 5.381 -10.568 -8.232 1.00 86.56 89 LYS A N 1
ATOM 728 C CA . LYS A 1 89 ? 4.326 -11.456 -8.765 1.00 86.56 89 LYS A CA 1
ATOM 729 C C . LYS A 1 89 ? 3.275 -11.802 -7.712 1.00 86.56 89 LYS A C 1
ATOM 731 O O . LYS A 1 89 ? 2.079 -11.663 -7.959 1.00 86.56 89 LYS A O 1
ATOM 736 N N . ALA A 1 90 ? 3.734 -12.228 -6.534 1.00 88.25 90 ALA A N 1
ATOM 737 C CA . ALA A 1 90 ? 2.866 -12.532 -5.400 1.00 88.25 90 ALA A CA 1
ATOM 738 C C . ALA A 1 90 ? 2.138 -11.268 -4.924 1.00 88.25 90 ALA A C 1
ATOM 740 O O . ALA A 1 90 ? 0.933 -11.300 -4.684 1.00 88.25 90 ALA A O 1
ATOM 741 N N . PHE A 1 91 ? 2.842 -10.132 -4.913 1.00 89.25 91 PHE A N 1
ATOM 742 C CA . PHE A 1 91 ? 2.257 -8.836 -4.595 1.00 89.25 91 PHE A CA 1
ATOM 743 C C . PHE A 1 91 ? 1.079 -8.483 -5.509 1.00 89.25 91 PHE A C 1
ATOM 745 O O . PHE A 1 91 ? 0.012 -8.153 -5.006 1.00 89.25 91 PHE A O 1
ATOM 752 N N . PHE A 1 92 ? 1.225 -8.582 -6.836 1.00 85.69 92 PHE A N 1
ATOM 753 C CA . PHE A 1 92 ? 0.137 -8.262 -7.768 1.00 85.69 92 PHE A CA 1
ATOM 754 C C . PHE A 1 92 ? -1.059 -9.216 -7.631 1.00 85.69 92 PHE A C 1
ATOM 756 O O . PHE A 1 92 ? -2.203 -8.776 -7.749 1.00 85.69 92 PHE A O 1
ATOM 763 N N . SER A 1 93 ? -0.809 -10.492 -7.318 1.00 87.44 93 SER A N 1
ATOM 764 C CA . SER A 1 93 ? -1.862 -11.471 -7.017 1.00 87.44 93 SER A CA 1
ATOM 765 C C . SER A 1 93 ? -2.635 -11.106 -5.743 1.00 87.44 93 SER A C 1
ATOM 767 O O . SER A 1 93 ? -3.862 -10.988 -5.770 1.00 87.44 93 SER A O 1
ATOM 769 N N . ALA A 1 94 ? -1.929 -10.846 -4.637 1.00 88.38 94 ALA A N 1
ATOM 770 C CA . ALA A 1 94 ? -2.541 -10.425 -3.376 1.00 88.38 94 ALA A CA 1
ATOM 771 C C . ALA A 1 94 ? -3.252 -9.065 -3.512 1.00 88.38 94 ALA A C 1
ATOM 773 O O . ALA A 1 94 ? -4.350 -8.867 -2.988 1.00 88.38 94 ALA A O 1
ATOM 774 N N . PHE A 1 95 ? -2.669 -8.147 -4.287 1.00 87.44 95 PHE A N 1
ATOM 775 C CA . PHE A 1 95 ? -3.238 -6.837 -4.581 1.00 87.44 95 PHE A CA 1
ATOM 776 C C . PHE A 1 95 ? -4.551 -6.934 -5.358 1.00 87.44 95 PHE A C 1
ATOM 778 O O . PHE A 1 95 ? -5.479 -6.187 -5.060 1.00 87.44 95 PHE A O 1
ATOM 785 N N . ALA A 1 96 ? -4.665 -7.858 -6.317 1.00 86.44 96 ALA A N 1
ATOM 786 C CA . ALA A 1 96 ? -5.913 -8.093 -7.039 1.00 86.44 96 ALA A CA 1
ATOM 787 C C . ALA A 1 96 ? -7.033 -8.563 -6.094 1.00 86.44 96 ALA A C 1
ATOM 789 O O . ALA A 1 96 ? -8.137 -8.022 -6.147 1.00 86.44 96 ALA A O 1
ATOM 790 N N . GLY A 1 97 ? -6.730 -9.487 -5.173 1.00 85.00 97 GLY A N 1
ATOM 791 C CA . GLY A 1 97 ? -7.681 -9.934 -4.146 1.00 85.00 97 GLY A CA 1
ATOM 792 C C . GLY A 1 97 ? -8.101 -8.810 -3.191 1.00 85.00 97 GLY A C 1
ATOM 793 O O . GLY A 1 97 ? -9.279 -8.663 -2.865 1.00 85.00 97 GLY A O 1
ATOM 794 N N . MET A 1 98 ? -7.160 -7.948 -2.795 1.00 84.94 98 MET A N 1
ATOM 795 C CA . MET A 1 98 ? -7.462 -6.767 -1.981 1.00 84.94 98 MET A CA 1
ATOM 796 C C . MET A 1 98 ? -8.255 -5.698 -2.740 1.00 84.94 98 MET A C 1
ATOM 798 O O . MET A 1 98 ? -9.118 -5.038 -2.162 1.00 84.94 98 MET A O 1
ATOM 802 N N . ALA A 1 99 ? -7.994 -5.516 -4.034 1.00 84.75 99 ALA A N 1
ATOM 803 C CA . ALA A 1 99 ? -8.674 -4.523 -4.857 1.00 84.75 99 ALA A CA 1
ATOM 804 C C . ALA A 1 99 ? -10.186 -4.780 -4.931 1.00 84.75 99 ALA A C 1
ATOM 806 O O . ALA A 1 99 ? -10.965 -3.825 -4.943 1.00 84.75 99 ALA A O 1
ATOM 807 N N . GLU A 1 100 ? -10.615 -6.046 -4.925 1.00 84.81 100 GLU A N 1
ATOM 808 C CA . GLU A 1 100 ? -12.035 -6.391 -4.844 1.00 84.81 100 GLU A CA 1
ATOM 809 C C . GLU A 1 100 ? -12.658 -5.910 -3.530 1.00 84.81 100 GLU A C 1
ATOM 811 O O . GLU A 1 100 ? -13.693 -5.245 -3.564 1.00 84.81 100 GLU A O 1
ATOM 816 N N . GLN A 1 101 ? -12.000 -6.136 -2.388 1.00 82.19 101 GLN A N 1
ATOM 817 C CA . GLN A 1 101 ? -12.484 -5.671 -1.080 1.00 82.19 101 GLN A CA 1
ATOM 818 C C . GLN A 1 101 ? -12.639 -4.142 -1.046 1.00 82.19 101 GLN A C 1
ATOM 820 O O . GLN A 1 101 ? -13.702 -3.625 -0.702 1.00 82.19 101 GLN A O 1
ATOM 825 N N . ILE A 1 102 ? -11.625 -3.416 -1.526 1.00 82.94 102 ILE A N 1
ATOM 826 C CA . ILE A 1 102 ? -11.618 -1.944 -1.595 1.00 82.94 102 ILE A CA 1
ATOM 827 C C . ILE A 1 102 ? -12.739 -1.417 -2.507 1.00 82.94 102 ILE A C 1
ATOM 829 O O . ILE A 1 102 ? -13.292 -0.340 -2.273 1.00 82.94 102 ILE A O 1
ATOM 833 N N . LYS A 1 103 ? -13.095 -2.164 -3.558 1.00 83.25 103 LYS A N 1
ATOM 834 C CA . LYS A 1 103 ? -14.164 -1.792 -4.492 1.00 83.25 103 LYS A CA 1
ATOM 835 C C . LYS A 1 103 ? -15.555 -1.920 -3.865 1.00 83.25 103 LYS A C 1
ATOM 837 O O . LYS A 1 103 ? -16.429 -1.107 -4.176 1.00 83.25 103 LYS A O 1
ATOM 842 N N . PHE A 1 104 ? -15.773 -2.913 -3.006 1.00 82.00 104 PHE A N 1
ATOM 843 C CA . PHE A 1 104 ? -17.047 -3.089 -2.301 1.00 82.00 104 PHE A CA 1
ATOM 844 C C . PHE A 1 104 ? -17.204 -2.139 -1.102 1.00 82.00 104 PHE A C 1
ATOM 846 O O . PHE A 1 104 ? -18.331 -1.880 -0.677 1.00 82.00 104 PHE A O 1
ATOM 853 N N . ASP A 1 105 ? -16.111 -1.548 -0.613 1.00 80.75 105 ASP A N 1
ATOM 854 C CA . ASP A 1 105 ? -16.146 -0.592 0.491 1.00 80.75 105 ASP A CA 1
ATOM 855 C C . ASP A 1 105 ? -16.758 0.761 0.109 1.00 80.75 105 ASP A C 1
ATOM 857 O O . ASP A 1 105 ? -16.280 1.490 -0.763 1.00 80.75 105 ASP A O 1
ATOM 861 N N . ARG A 1 106 ? -17.783 1.170 0.865 1.00 78.06 106 ARG A N 1
ATOM 862 C CA . ARG A 1 106 ? -18.520 2.427 0.651 1.00 78.06 106 ARG A CA 1
ATOM 863 C C . ARG A 1 106 ? -17.633 3.679 0.701 1.00 78.06 106 ARG A C 1
ATOM 865 O O . ARG A 1 106 ? -17.902 4.635 -0.022 1.00 78.06 106 ARG A O 1
ATOM 872 N N . TYR A 1 107 ? -16.616 3.696 1.565 1.00 74.69 107 TYR A N 1
ATOM 873 C CA . TYR A 1 107 ? -15.758 4.870 1.787 1.00 74.69 107 TYR A CA 1
ATOM 874 C C . TYR A 1 107 ? -14.555 4.933 0.838 1.00 74.69 107 TYR A C 1
ATOM 876 O O . TYR A 1 107 ? -14.127 6.025 0.465 1.00 74.69 107 TYR A O 1
ATOM 884 N N . LEU A 1 1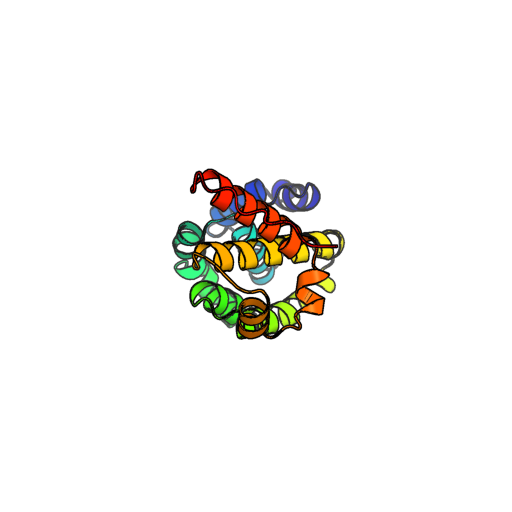08 ? -14.020 3.780 0.430 1.00 75.38 108 LEU A N 1
ATOM 885 C CA . LEU A 1 108 ? -12.834 3.691 -0.423 1.00 75.38 108 LEU A CA 1
ATOM 886 C C . LEU A 1 108 ? -13.159 3.687 -1.915 1.00 75.38 108 LEU A C 1
ATOM 888 O O . LEU A 1 108 ? -12.343 4.160 -2.706 1.00 75.38 108 LEU A O 1
ATOM 892 N N . ASN A 1 109 ? -14.343 3.213 -2.307 1.00 80.00 109 ASN A N 1
ATOM 893 C CA . ASN A 1 109 ? -14.745 3.103 -3.708 1.00 80.00 109 ASN A CA 1
ATOM 894 C C . ASN A 1 109 ? -14.544 4.410 -4.518 1.00 80.00 109 ASN A C 1
ATOM 896 O O . ASN A 1 109 ? -13.894 4.350 -5.566 1.00 80.00 109 ASN A O 1
ATOM 900 N N . PRO A 1 110 ? -14.932 5.612 -4.031 1.00 82.81 110 PRO A N 1
ATOM 901 C CA . PRO A 1 110 ? -14.694 6.864 -4.765 1.00 82.81 110 PRO A CA 1
ATOM 902 C C . PRO A 1 110 ? -13.208 7.175 -5.011 1.00 82.81 110 PRO A C 1
ATOM 904 O O . PRO A 1 110 ? -12.859 7.892 -5.951 1.00 82.81 110 PRO A O 1
ATOM 907 N N . HIS A 1 111 ? -12.325 6.645 -4.165 1.00 80.75 111 HIS A N 1
ATOM 908 C CA . HIS A 1 111 ? -10.880 6.858 -4.208 1.00 80.75 111 HIS A CA 1
ATOM 909 C C . HIS A 1 111 ? -10.114 5.658 -4.782 1.00 80.75 111 HIS A C 1
ATOM 911 O O . HIS A 1 111 ? -8.894 5.732 -4.917 1.00 80.75 111 HIS A O 1
ATOM 917 N N . PHE A 1 112 ? -10.805 4.591 -5.189 1.00 83.00 112 PHE A N 1
ATOM 918 C CA . PHE A 1 112 ? -10.210 3.340 -5.658 1.00 83.00 112 PHE A CA 1
ATOM 919 C C . PHE A 1 112 ? -9.213 3.538 -6.807 1.00 83.00 112 PHE A C 1
ATOM 921 O O . PHE A 1 112 ? -8.093 3.036 -6.762 1.00 83.00 112 PHE A O 1
ATOM 928 N N . ARG A 1 113 ? -9.584 4.329 -7.823 1.00 82.44 113 ARG A N 1
ATOM 929 C CA . ARG A 1 113 ? -8.711 4.605 -8.980 1.00 82.44 113 ARG A CA 1
ATOM 930 C C . ARG A 1 113 ? -7.427 5.324 -8.580 1.00 82.44 113 ARG A C 1
ATOM 932 O O . ARG A 1 113 ? -6.368 5.028 -9.121 1.00 82.44 113 ARG A O 1
ATOM 939 N N . PHE A 1 114 ? -7.540 6.269 -7.648 1.00 83.12 114 PHE A N 1
ATOM 940 C CA . PHE A 1 114 ? -6.391 7.001 -7.129 1.00 83.12 114 PHE A CA 1
ATOM 941 C C . PHE A 1 114 ? -5.486 6.059 -6.333 1.00 83.12 114 PHE A C 1
ATOM 943 O O . PHE A 1 114 ? -4.295 5.989 -6.602 1.00 83.12 114 PHE A O 1
ATOM 950 N N . TYR A 1 115 ? -6.073 5.264 -5.434 1.00 83.69 115 TYR A N 1
ATOM 951 C CA . TYR A 1 115 ? -5.348 4.284 -4.633 1.00 83.69 115 TYR A CA 1
ATOM 952 C C . TYR A 1 115 ? -4.561 3.291 -5.500 1.00 83.69 115 TYR A C 1
ATOM 954 O O . TYR A 1 115 ? -3.370 3.092 -5.277 1.00 83.69 115 TYR A O 1
ATOM 962 N N . MET A 1 116 ? -5.189 2.725 -6.539 1.00 84.94 116 MET A N 1
ATOM 963 C CA . MET A 1 116 ? -4.501 1.797 -7.441 1.00 84.94 116 MET A CA 1
ATOM 964 C C . MET A 1 116 ? -3.310 2.430 -8.157 1.00 84.94 116 MET A C 1
ATOM 966 O O . MET A 1 116 ? -2.281 1.775 -8.302 1.00 84.94 116 MET A O 1
ATOM 970 N N . ARG A 1 117 ? -3.438 3.689 -8.588 1.00 83.06 117 ARG A N 1
ATOM 971 C CA . ARG A 1 117 ? -2.342 4.408 -9.241 1.00 83.06 117 ARG A CA 1
ATOM 972 C C . ARG A 1 117 ? -1.179 4.621 -8.276 1.00 83.06 117 ARG A C 1
ATOM 974 O O . ARG A 1 117 ? -0.052 4.294 -8.620 1.00 83.06 117 ARG A O 1
ATOM 981 N N . GLU A 1 118 ? -1.454 5.112 -7.070 1.00 83.06 118 GLU A N 1
ATOM 982 C CA . GLU A 1 118 ? -0.410 5.409 -6.084 1.00 83.06 118 GLU A CA 1
ATOM 983 C C . GLU A 1 118 ? 0.352 4.158 -5.642 1.00 83.06 118 GLU A C 1
ATOM 985 O O . GLU A 1 118 ? 1.578 4.174 -5.596 1.00 83.06 118 GLU A O 1
ATOM 990 N N . VAL A 1 119 ? -0.348 3.050 -5.374 1.00 85.75 119 VAL A N 1
ATOM 991 C CA . VAL A 1 119 ? 0.310 1.795 -4.980 1.00 85.75 119 VAL A CA 1
ATOM 992 C C . VAL A 1 119 ? 1.239 1.292 -6.083 1.00 85.75 119 VAL A C 1
ATOM 994 O O . VAL A 1 119 ? 2.372 0.910 -5.799 1.00 85.75 119 VAL A O 1
ATOM 997 N N . ARG A 1 120 ? 0.801 1.333 -7.347 1.00 84.81 120 ARG A N 1
ATOM 998 C CA . ARG A 1 120 ? 1.656 0.946 -8.478 1.00 84.81 120 ARG A CA 1
ATOM 999 C C . ARG A 1 120 ? 2.881 1.846 -8.594 1.00 84.81 120 ARG A C 1
ATOM 1001 O O . ARG A 1 120 ? 3.984 1.332 -8.732 1.00 84.81 120 ARG A O 1
ATOM 1008 N N . THR A 1 121 ? 2.706 3.160 -8.461 1.00 84.12 121 THR A N 1
ATOM 1009 C CA . THR A 1 121 ? 3.806 4.136 -8.449 1.00 84.12 121 THR A CA 1
ATOM 1010 C C . THR A 1 121 ? 4.850 3.789 -7.379 1.00 84.12 121 THR A C 1
ATOM 1012 O O . THR A 1 121 ? 6.037 3.736 -7.686 1.00 84.12 121 THR A O 1
ATOM 1015 N N . VAL A 1 122 ? 4.431 3.475 -6.148 1.00 84.25 122 VAL A N 1
ATOM 1016 C CA . VAL A 1 122 ? 5.349 3.095 -5.052 1.00 84.25 122 VAL A CA 1
ATOM 1017 C C . VAL A 1 122 ? 6.103 1.796 -5.354 1.00 84.25 122 VAL A C 1
ATOM 1019 O O . VAL A 1 122 ? 7.300 1.682 -5.102 1.00 84.25 122 VAL A O 1
ATOM 1022 N N . VAL A 1 123 ? 5.422 0.803 -5.920 1.00 85.69 123 VAL A N 1
ATOM 1023 C CA . VAL A 1 123 ? 6.030 -0.494 -6.247 1.00 85.69 123 VAL A CA 1
ATOM 1024 C C . VAL A 1 123 ? 7.044 -0.357 -7.382 1.00 85.69 123 VAL A C 1
ATOM 1026 O O . VAL A 1 123 ? 8.136 -0.927 -7.317 1.00 85.69 123 VAL A O 1
ATOM 1029 N N . TYR A 1 124 ? 6.709 0.425 -8.411 1.00 83.69 124 TYR A N 1
ATOM 1030 C CA . TYR A 1 124 ? 7.611 0.704 -9.523 1.00 83.69 124 TYR A CA 1
ATOM 1031 C C . TYR A 1 124 ? 8.820 1.526 -9.084 1.00 83.69 124 TYR A C 1
ATOM 1033 O O . TYR A 1 124 ? 9.935 1.200 -9.486 1.00 83.69 124 TYR A O 1
ATOM 1041 N N . SER A 1 125 ? 8.642 2.534 -8.224 1.00 82.88 125 SER A N 1
ATOM 1042 C CA . SER A 1 125 ? 9.775 3.299 -7.695 1.00 82.88 125 SER A CA 1
ATOM 1043 C C . SER A 1 125 ? 10.697 2.424 -6.846 1.00 82.88 125 SER A C 1
ATOM 1045 O O . SER A 1 125 ? 11.909 2.470 -7.039 1.00 82.88 125 SER A O 1
ATOM 1047 N N . GLN A 1 126 ? 10.143 1.562 -5.987 1.00 83.81 126 GLN A N 1
ATOM 1048 C CA . GLN A 1 126 ? 10.923 0.613 -5.189 1.00 83.81 126 GLN A CA 1
ATOM 1049 C C . GLN A 1 126 ? 11.723 -0.354 -6.072 1.00 83.81 126 GLN A C 1
ATOM 1051 O O . GLN A 1 126 ? 12.874 -0.670 -5.768 1.00 83.81 126 GLN A O 1
ATOM 1056 N N . PHE A 1 127 ? 11.131 -0.828 -7.171 1.00 83.94 127 PHE A N 1
ATOM 1057 C CA . PHE A 1 127 ? 11.833 -1.672 -8.133 1.00 83.94 127 PHE A CA 1
ATOM 1058 C C . PHE A 1 127 ? 12.977 -0.909 -8.810 1.00 83.94 127 PHE A C 1
ATOM 1060 O O . PHE A 1 127 ? 14.121 -1.352 -8.744 1.00 83.94 127 PHE A O 1
ATOM 1067 N N . LEU A 1 128 ? 12.705 0.263 -9.386 1.00 81.19 128 LEU A N 1
ATOM 1068 C CA . LEU A 1 128 ? 13.709 1.071 -10.090 1.00 81.19 128 LEU A CA 1
ATOM 1069 C C . LEU A 1 128 ? 14.839 1.565 -9.173 1.00 81.19 128 LEU A C 1
ATOM 1071 O O . LEU A 1 128 ? 15.968 1.711 -9.623 1.00 81.19 128 LEU A O 1
ATOM 1075 N N . GLU A 1 129 ? 14.584 1.778 -7.881 1.00 80.25 129 GLU A N 1
ATOM 1076 C CA . GLU A 1 129 ? 15.625 2.153 -6.915 1.00 80.25 129 GLU A CA 1
ATOM 1077 C C . GLU A 1 129 ? 16.635 1.018 -6.664 1.00 80.25 129 GLU A C 1
ATOM 1079 O O . GLU A 1 129 ? 17.811 1.273 -6.402 1.00 80.25 129 GLU A O 1
ATOM 1084 N N . SER A 1 130 ? 16.203 -0.242 -6.788 1.00 79.19 130 SER A N 1
ATOM 1085 C CA . SER A 1 130 ? 17.062 -1.411 -6.558 1.00 79.19 130 SER A CA 1
ATOM 1086 C C . SER A 1 130 ? 17.978 -1.769 -7.738 1.00 79.19 130 SER A C 1
ATOM 1088 O O . SER A 1 130 ? 18.972 -2.474 -7.547 1.00 79.19 130 SER A O 1
ATOM 1090 N N . TYR A 1 131 ? 17.700 -1.258 -8.942 1.00 77.50 131 TYR A N 1
ATOM 1091 C CA . TYR A 1 131 ? 18.458 -1.566 -10.157 1.00 77.50 131 TYR A CA 1
ATOM 1092 C C . TYR A 1 131 ? 19.066 -0.309 -10.773 1.00 77.50 131 TYR A C 1
ATOM 1094 O O . TYR A 1 131 ? 18.406 0.702 -10.919 1.00 77.50 131 TYR A O 1
ATOM 1102 N N . LYS A 1 132 ? 20.327 -0.370 -11.210 1.00 68.12 132 LYS A N 1
ATOM 1103 C CA . LYS A 1 132 ? 21.028 0.781 -11.815 1.00 68.12 132 LYS A CA 1
ATOM 1104 C C . LYS A 1 132 ? 20.611 1.070 -13.266 1.00 68.12 132 LYS A C 1
ATOM 1106 O O . LYS A 1 132 ? 20.732 2.200 -13.723 1.00 68.12 132 LYS A O 1
ATOM 1111 N N . SER A 1 133 ? 20.171 0.046 -13.992 1.00 67.38 133 SER A N 1
ATOM 1112 C CA . SER A 1 133 ? 19.655 0.115 -15.365 1.00 67.38 133 SER A CA 1
ATOM 1113 C C . SER A 1 133 ? 18.747 -1.087 -15.590 1.00 67.38 133 SER A C 1
ATOM 1115 O O . SER A 1 133 ? 19.144 -2.203 -15.243 1.00 67.38 133 SER A O 1
ATOM 1117 N N . VAL A 1 134 ? 17.568 -0.891 -16.176 1.00 72.06 134 VAL A N 1
ATOM 1118 C CA . VAL A 1 134 ? 16.601 -1.974 -16.392 1.00 72.06 134 VAL A CA 1
ATOM 1119 C C . VAL A 1 134 ? 16.064 -1.925 -17.815 1.00 72.06 134 VAL A C 1
ATOM 1121 O O . VAL A 1 134 ? 15.776 -0.854 -18.333 1.00 72.06 134 VAL A O 1
ATOM 1124 N N . MET A 1 135 ? 15.932 -3.097 -18.439 1.00 78.25 135 MET A N 1
ATOM 1125 C CA . MET A 1 135 ? 15.180 -3.263 -19.683 1.00 78.25 135 MET A CA 1
ATOM 1126 C C . MET A 1 135 ? 13.709 -3.543 -19.362 1.00 78.25 135 MET A C 1
ATOM 1128 O O . MET A 1 135 ? 13.418 -4.324 -18.451 1.00 78.25 135 MET A O 1
ATOM 1132 N N . VAL A 1 136 ? 12.791 -2.967 -20.140 1.00 77.69 136 VAL A N 1
ATOM 1133 C CA . VAL A 1 136 ? 11.336 -3.119 -19.947 1.00 77.69 136 VAL A CA 1
ATOM 1134 C C . VAL A 1 136 ? 10.908 -4.597 -19.963 1.00 77.69 136 VAL A C 1
ATOM 1136 O O . VAL A 1 136 ? 10.058 -5.001 -19.174 1.00 77.69 136 VAL A O 1
ATOM 1139 N N . ASP A 1 137 ? 11.582 -5.449 -20.741 1.00 80.75 137 ASP A N 1
ATOM 1140 C CA . ASP A 1 137 ? 11.335 -6.900 -20.762 1.00 80.75 137 ASP A CA 1
ATOM 1141 C C . ASP A 1 137 ? 11.646 -7.590 -19.424 1.00 80.75 137 ASP A C 1
ATOM 1143 O O . ASP A 1 137 ? 10.918 -8.474 -18.966 1.00 80.75 137 ASP A O 1
ATOM 1147 N N . ALA A 1 138 ? 12.734 -7.192 -18.760 1.00 81.50 138 ALA A N 1
ATOM 1148 C CA . ALA A 1 138 ? 13.096 -7.728 -17.449 1.00 81.50 138 ALA A CA 1
ATOM 1149 C C . ALA A 1 138 ? 12.109 -7.252 -16.374 1.00 81.50 138 ALA A C 1
ATOM 1151 O O . ALA A 1 138 ? 11.742 -8.020 -15.484 1.00 81.50 138 ALA A O 1
ATOM 1152 N N . MET A 1 139 ? 11.637 -6.009 -16.501 1.00 82.56 139 MET A N 1
ATOM 1153 C CA . MET A 1 139 ? 10.588 -5.439 -15.661 1.00 82.56 139 MET A CA 1
ATOM 1154 C C . MET A 1 139 ? 9.278 -6.232 -15.810 1.00 82.56 139 MET A C 1
ATOM 1156 O O . MET A 1 139 ? 8.753 -6.742 -14.820 1.00 82.56 139 MET A O 1
ATOM 1160 N N . ALA A 1 140 ? 8.810 -6.444 -17.041 1.00 84.06 140 ALA A N 1
ATOM 1161 C CA . ALA A 1 140 ? 7.629 -7.251 -17.358 1.00 84.06 140 ALA A CA 1
ATOM 1162 C C . ALA A 1 140 ? 7.704 -8.660 -16.749 1.00 84.06 140 ALA A C 1
ATOM 1164 O O . ALA A 1 140 ? 6.785 -9.107 -16.057 1.00 84.06 140 ALA A O 1
ATOM 1165 N N . ASN A 1 141 ? 8.851 -9.326 -16.904 1.00 85.31 141 ASN A N 1
ATOM 1166 C CA . ASN A 1 141 ? 9.083 -10.661 -16.358 1.00 85.31 141 ASN A CA 1
ATOM 1167 C C . ASN A 1 141 ? 9.103 -10.711 -14.824 1.00 85.31 141 ASN A C 1
ATOM 1169 O O . ASN A 1 141 ? 8.652 -11.706 -14.247 1.00 85.31 141 ASN A O 1
ATOM 1173 N N . ALA A 1 142 ? 9.614 -9.671 -14.159 1.00 83.81 142 ALA A N 1
ATOM 1174 C CA . ALA A 1 142 ? 9.632 -9.569 -12.700 1.00 83.81 142 ALA A CA 1
ATOM 1175 C C . ALA A 1 142 ? 8.225 -9.342 -12.127 1.00 83.81 142 ALA A C 1
ATOM 1177 O O . ALA A 1 142 ? 7.870 -9.937 -11.110 1.00 83.81 142 ALA A O 1
ATOM 1178 N N . PHE A 1 143 ? 7.412 -8.541 -12.815 1.00 82.44 143 PHE A N 1
ATOM 1179 C CA . PHE A 1 143 ? 6.035 -8.240 -12.429 1.00 82.44 143 PHE A CA 1
ATOM 1180 C C . PHE A 1 143 ? 5.026 -9.317 -12.845 1.00 82.44 143 PHE A C 1
ATOM 1182 O O . PHE A 1 143 ? 3.971 -9.434 -12.229 1.00 82.44 143 PHE A O 1
ATOM 1189 N N . GLY A 1 144 ? 5.356 -10.142 -13.843 1.00 82.50 144 GLY A N 1
ATOM 1190 C CA . GLY A 1 144 ? 4.434 -11.136 -14.397 1.00 82.50 144 GLY A CA 1
ATOM 1191 C C . GLY A 1 144 ? 3.325 -10.517 -15.253 1.00 82.50 144 GLY A C 1
ATOM 1192 O O . GLY A 1 144 ? 2.245 -11.092 -15.354 1.00 82.50 144 GLY A O 1
ATOM 1193 N N . VAL A 1 145 ? 3.584 -9.351 -15.849 1.00 83.69 145 VAL A N 1
ATOM 1194 C CA . VAL A 1 145 ? 2.663 -8.623 -16.739 1.00 83.69 145 VAL A CA 1
ATOM 1195 C C . VAL A 1 145 ? 3.269 -8.504 -18.138 1.00 83.69 145 VAL A C 1
ATOM 1197 O O . VAL A 1 145 ? 4.474 -8.686 -18.304 1.00 83.69 145 VAL A O 1
ATOM 1200 N N . SER A 1 146 ? 2.451 -8.219 -19.155 1.00 83.44 146 SER A N 1
ATOM 1201 C CA . SER A 1 146 ? 2.957 -7.979 -20.511 1.00 83.44 146 SER A CA 1
ATOM 1202 C C . SER A 1 146 ? 3.666 -6.626 -20.620 1.00 83.44 146 SER A C 1
ATOM 1204 O O . SER A 1 146 ? 3.363 -5.689 -19.882 1.00 83.44 146 SER A O 1
ATOM 1206 N N . VAL A 1 147 ? 4.590 -6.515 -21.576 1.00 80.81 147 VAL A N 1
ATOM 1207 C CA . VAL A 1 147 ? 5.285 -5.256 -21.899 1.00 80.81 147 VAL A CA 1
ATOM 1208 C C . VAL A 1 147 ? 4.278 -4.177 -22.309 1.00 80.81 147 VAL A C 1
ATOM 1210 O O . VAL A 1 147 ? 4.308 -3.079 -21.763 1.00 80.81 147 VAL A O 1
ATOM 1213 N N . ASP A 1 148 ? 3.287 -4.541 -23.130 1.00 80.81 148 ASP A N 1
ATOM 1214 C CA . ASP A 1 148 ? 2.204 -3.638 -23.543 1.00 80.81 148 ASP A CA 1
ATOM 1215 C C . ASP A 1 148 ? 1.416 -3.060 -22.356 1.00 80.81 148 ASP A C 1
ATOM 1217 O O . ASP A 1 148 ? 0.902 -1.946 -22.428 1.00 80.81 148 ASP A O 1
ATOM 1221 N N . PHE A 1 149 ? 1.301 -3.811 -21.253 1.00 79.06 149 PHE A N 1
ATOM 1222 C CA . PHE A 1 149 ? 0.616 -3.344 -20.049 1.00 79.06 149 PHE A CA 1
ATOM 1223 C C . PHE A 1 149 ? 1.445 -2.303 -19.291 1.00 79.06 149 PHE A C 1
ATOM 1225 O O . PHE A 1 149 ? 0.876 -1.359 -18.748 1.00 79.06 149 PHE A O 1
ATOM 1232 N N . ILE A 1 150 ? 2.772 -2.453 -19.265 1.00 77.12 150 ILE A N 1
ATOM 1233 C CA . ILE A 1 150 ? 3.678 -1.480 -18.639 1.00 77.12 150 ILE A CA 1
ATOM 1234 C C . ILE A 1 150 ? 3.706 -0.185 -19.453 1.00 77.12 150 ILE A C 1
ATOM 1236 O O . ILE A 1 150 ? 3.609 0.892 -18.869 1.00 77.12 150 ILE A O 1
ATOM 1240 N N . ASP A 1 151 ? 3.755 -0.286 -20.783 1.00 74.50 151 ASP A N 1
ATOM 1241 C CA . ASP A 1 151 ? 3.764 0.877 -21.678 1.00 74.50 151 ASP A CA 1
ATOM 1242 C C . ASP A 1 151 ? 2.444 1.665 -21.641 1.00 74.50 151 ASP A C 1
ATOM 1244 O O . ASP A 1 151 ? 2.428 2.881 -21.831 1.00 74.50 151 ASP A O 1
ATOM 1248 N N . GLN A 1 152 ? 1.322 0.991 -21.368 1.00 76.00 152 GLN A N 1
ATOM 1249 C CA . GLN A 1 152 ? 0.018 1.637 -21.187 1.00 76.00 152 GLN A CA 1
ATOM 1250 C C . GLN A 1 152 ? -0.186 2.225 -19.784 1.00 76.00 152 GLN A C 1
ATOM 1252 O O . GLN A 1 152 ? -1.087 3.049 -19.600 1.00 76.00 152 GLN A O 1
ATOM 1257 N N . ASP A 1 153 ? 0.602 1.819 -18.783 1.00 74.06 153 ASP A N 1
ATOM 1258 C CA . ASP A 1 153 ? 0.438 2.322 -17.421 1.00 74.06 153 ASP A CA 1
ATOM 1259 C C . ASP A 1 153 ? 1.121 3.688 -17.258 1.00 74.06 153 ASP A C 1
ATOM 1261 O O . ASP A 1 153 ? 2.333 3.803 -17.069 1.00 74.06 153 ASP A O 1
ATOM 1265 N N . GLU A 1 154 ? 0.315 4.755 -17.282 1.00 59.00 154 GLU A N 1
ATOM 1266 C CA . GLU A 1 154 ? 0.773 6.143 -17.135 1.00 59.00 154 GLU A CA 1
ATOM 1267 C C . GLU A 1 154 ? 1.656 6.365 -15.891 1.00 59.00 154 GLU A C 1
ATOM 1269 O O . GLU A 1 154 ? 2.509 7.256 -15.886 1.00 59.00 154 GLU A O 1
ATOM 1274 N N . GLY A 1 155 ? 1.443 5.596 -14.813 1.00 59.75 155 GLY A N 1
ATOM 1275 C CA . GLY A 1 155 ? 2.256 5.670 -13.594 1.00 59.75 155 GLY A CA 1
ATOM 1276 C C . GLY A 1 155 ? 3.671 5.119 -13.785 1.00 59.75 155 GLY A C 1
ATOM 1277 O O . GLY A 1 155 ? 4.636 5.747 -13.348 1.00 59.75 155 GLY A O 1
ATOM 1278 N N . ALA A 1 156 ? 3.802 3.991 -14.487 1.00 59.34 156 ALA A N 1
ATOM 1279 C CA . ALA A 1 156 ? 5.093 3.388 -14.805 1.00 59.34 156 ALA A CA 1
ATOM 1280 C C . ALA A 1 156 ? 5.884 4.273 -15.773 1.00 59.34 156 ALA A C 1
ATOM 1282 O O . ALA A 1 156 ? 7.052 4.559 -15.526 1.00 59.34 156 ALA A O 1
ATOM 1283 N N . VAL A 1 157 ? 5.223 4.783 -16.817 1.00 59.72 157 VAL A N 1
ATOM 1284 C CA . VAL A 1 157 ? 5.844 5.643 -17.834 1.00 59.72 157 VAL A CA 1
ATOM 1285 C C . VAL A 1 157 ? 6.356 6.951 -17.228 1.00 59.72 157 VAL A C 1
ATOM 1287 O O . VAL A 1 157 ? 7.493 7.347 -17.475 1.00 59.72 157 VAL A O 1
ATOM 1290 N N . THR A 1 158 ? 5.558 7.611 -16.382 1.00 61.41 158 THR A N 1
ATOM 1291 C CA . THR A 1 158 ? 5.974 8.874 -15.742 1.00 61.41 158 THR A CA 1
ATOM 1292 C C . THR A 1 158 ? 7.196 8.672 -14.842 1.00 61.41 158 THR A C 1
ATOM 1294 O O . THR A 1 158 ? 8.129 9.478 -14.867 1.00 61.41 158 THR A O 1
ATOM 1297 N N . LEU A 1 159 ? 7.215 7.586 -14.063 1.00 59.72 159 LEU A N 1
ATOM 1298 C CA . LEU A 1 159 ? 8.347 7.252 -13.201 1.00 59.72 159 LEU A CA 1
ATOM 1299 C C . LEU A 1 159 ? 9.583 6.833 -13.992 1.00 59.72 159 LEU A C 1
ATOM 1301 O O . LEU A 1 159 ? 10.678 7.262 -13.643 1.00 59.72 159 LEU A O 1
ATOM 1305 N N . HIS A 1 160 ? 9.414 6.040 -15.051 1.00 58.66 160 HIS A N 1
ATOM 1306 C CA . HIS A 1 160 ? 10.501 5.626 -15.931 1.00 58.66 160 HIS A CA 1
ATOM 1307 C C . HIS A 1 160 ? 11.189 6.846 -16.549 1.00 58.66 160 HIS A C 1
ATOM 1309 O O . HIS A 1 160 ? 12.391 7.018 -16.371 1.00 58.66 160 HIS A O 1
ATOM 1315 N N . CYS A 1 161 ? 10.422 7.764 -17.149 1.00 59.97 161 CYS A N 1
ATOM 1316 C CA . CYS A 1 161 ? 10.955 9.007 -17.709 1.00 59.97 161 CYS A CA 1
ATOM 1317 C C . CYS A 1 161 ? 11.641 9.887 -16.646 1.00 59.97 161 CYS A C 1
ATOM 1319 O O . CYS A 1 161 ? 12.698 10.460 -16.902 1.00 59.97 161 CYS A O 1
ATOM 1321 N N . SER A 1 162 ? 11.069 9.997 -15.439 1.00 60.66 162 SER A N 1
ATOM 1322 C CA . SER A 1 162 ? 11.671 10.771 -14.340 1.00 60.66 162 SER A CA 1
ATOM 1323 C C . SER A 1 162 ? 12.964 10.142 -13.808 1.00 60.66 162 SER A C 1
ATOM 1325 O O . SER A 1 162 ? 13.878 10.853 -13.379 1.00 60.66 162 SER A O 1
ATOM 1327 N N . TRP A 1 163 ? 13.039 8.814 -13.795 1.00 60.66 163 TRP A N 1
ATOM 1328 C CA . TRP A 1 163 ? 14.202 8.065 -13.343 1.00 60.66 163 TRP A CA 1
ATOM 1329 C C . TRP A 1 163 ? 15.327 8.090 -14.385 1.00 60.66 163 TRP A C 1
ATOM 1331 O O . TRP A 1 163 ? 16.467 8.387 -14.030 1.00 60.66 163 TRP A O 1
ATOM 1341 N N . GLU A 1 164 ? 15.005 7.908 -15.670 1.00 59.62 164 GLU A N 1
ATOM 1342 C CA . GLU A 1 164 ? 15.939 8.114 -16.786 1.00 59.62 164 GLU A CA 1
ATOM 1343 C C . GLU A 1 164 ? 16.497 9.541 -16.791 1.00 59.62 164 GLU A C 1
ATOM 1345 O O . GLU A 1 164 ? 17.712 9.728 -16.856 1.00 59.62 164 GLU A O 1
ATOM 1350 N N . ALA A 1 165 ? 15.642 10.554 -16.607 1.00 60.91 165 ALA A N 1
ATOM 1351 C CA . ALA A 1 165 ? 16.085 11.941 -16.485 1.00 60.91 165 ALA A CA 1
ATOM 1352 C C . ALA A 1 165 ? 17.044 12.151 -15.295 1.00 60.91 165 ALA A C 1
ATOM 1354 O O . ALA A 1 165 ? 18.026 12.879 -15.418 1.00 60.91 165 ALA A O 1
ATOM 1355 N N . SER A 1 166 ? 16.815 11.470 -14.164 1.00 57.81 166 SER A N 1
ATOM 1356 C CA . SER A 1 166 ? 17.693 11.531 -12.981 1.00 57.81 166 SER A CA 1
ATOM 1357 C C . SER A 1 166 ? 19.032 10.803 -13.181 1.00 57.81 166 SER A C 1
ATOM 1359 O O . SER A 1 166 ? 20.050 11.198 -12.606 1.00 57.81 166 SER A O 1
ATOM 1361 N N . LEU A 1 167 ? 19.066 9.747 -14.000 1.00 57.47 167 LEU A N 1
ATOM 1362 C CA . LEU A 1 167 ? 20.302 9.078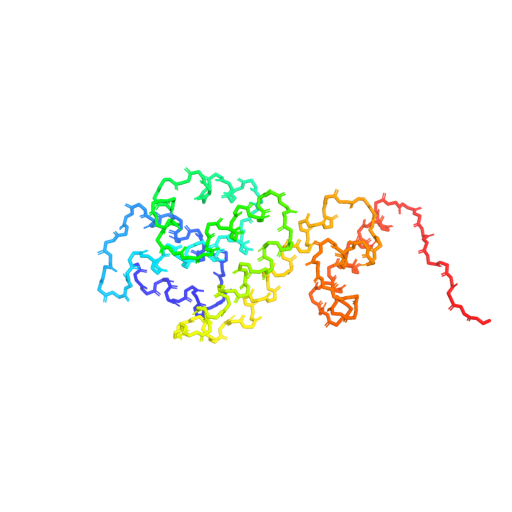 -14.424 1.00 57.47 167 LEU A CA 1
ATOM 1363 C C . LEU A 1 167 ? 21.137 9.967 -15.352 1.00 57.47 167 LEU A C 1
ATOM 1365 O O . LEU A 1 167 ? 22.354 10.054 -15.165 1.00 57.47 167 LEU A O 1
ATOM 1369 N N . GLN A 1 168 ? 20.481 10.664 -16.285 1.00 57.78 168 GLN A N 1
ATOM 1370 C CA . GLN A 1 168 ? 21.104 11.622 -17.204 1.00 57.78 168 GLN A CA 1
ATOM 1371 C C . GLN A 1 168 ? 21.700 12.855 -16.496 1.00 57.78 168 GLN A C 1
ATOM 1373 O O . GLN A 1 168 ? 22.550 13.527 -17.070 1.00 57.78 168 GLN A O 1
ATOM 1378 N N . ASP A 1 169 ? 21.258 13.165 -15.272 1.00 55.06 169 ASP A N 1
ATOM 1379 C CA . ASP A 1 169 ? 21.756 14.295 -14.470 1.00 55.06 169 ASP A CA 1
ATOM 1380 C C . ASP A 1 169 ? 22.899 13.872 -13.516 1.00 55.06 169 ASP A C 1
ATOM 1382 O O . ASP A 1 169 ? 23.800 14.650 -13.204 1.00 55.06 169 ASP A O 1
ATOM 1386 N N . ARG A 1 170 ? 22.928 12.597 -13.084 1.00 48.12 170 ARG A N 1
ATOM 1387 C CA . ARG A 1 170 ? 24.038 12.024 -12.286 1.00 48.12 170 ARG A CA 1
ATOM 1388 C C . ARG A 1 170 ? 25.227 11.563 -13.122 1.00 48.12 170 ARG A C 1
ATOM 1390 O O . ARG A 1 170 ? 26.348 11.512 -12.617 1.00 48.12 170 ARG A O 1
ATOM 1397 N N . GLN A 1 171 ? 25.003 11.195 -14.374 1.00 47.25 171 GLN A N 1
ATOM 1398 C CA . GLN A 1 171 ? 26.060 11.019 -15.355 1.00 47.25 171 GLN A CA 1
ATOM 1399 C C . GLN A 1 171 ? 25.996 12.230 -16.271 1.00 47.25 171 GLN A C 1
ATOM 1401 O O . GLN A 1 171 ? 25.043 12.347 -17.021 1.00 47.25 171 GLN A O 1
ATOM 1406 N N . GLY A 1 172 ? 27.006 13.102 -16.275 1.00 43.34 172 GLY A N 1
ATOM 1407 C CA . GLY A 1 172 ? 27.195 14.103 -17.333 1.00 43.34 172 GLY A CA 1
ATOM 1408 C C . GLY A 1 172 ? 27.488 13.455 -18.696 1.00 43.34 172 GLY A C 1
ATOM 1409 O O . GLY A 1 172 ? 28.495 13.748 -19.329 1.00 43.34 172 GLY A O 1
ATOM 1410 N N . CYS A 1 173 ? 26.651 12.518 -19.128 1.00 37.25 173 CYS A N 1
ATOM 1411 C CA . CYS A 1 173 ? 26.725 11.747 -20.349 1.00 37.25 173 CYS A CA 1
ATOM 1412 C C . CYS A 1 173 ? 25.342 11.806 -20.992 1.00 37.25 173 CYS A C 1
ATOM 1414 O O . CYS A 1 173 ? 24.424 11.061 -20.660 1.00 37.25 173 CYS A O 1
ATOM 1416 N N . ARG A 1 174 ? 25.212 12.735 -21.941 1.00 37.56 174 ARG A N 1
ATOM 1417 C CA . ARG A 1 174 ? 24.163 12.698 -22.954 1.00 37.56 174 ARG A CA 1
ATOM 1418 C C . ARG A 1 174 ? 24.263 11.368 -23.696 1.00 37.56 174 ARG A C 1
ATOM 1420 O O . ARG A 1 174 ? 25.195 11.181 -24.469 1.00 37.56 174 ARG A O 1
ATOM 1427 N N . CYS A 1 175 ? 23.262 10.517 -23.538 1.00 42.94 175 CYS A N 1
ATOM 1428 C CA . CYS A 1 175 ? 22.917 9.527 -24.546 1.00 42.94 175 CYS A CA 1
ATOM 1429 C C . CYS A 1 175 ? 21.467 9.769 -24.960 1.00 42.94 175 CYS A C 1
ATOM 1431 O O . CYS A 1 175 ? 20.544 9.172 -24.422 1.00 42.94 175 CYS A O 1
ATOM 1433 N N . PHE A 1 176 ? 21.278 10.680 -25.912 1.00 33.66 176 PHE A N 1
ATOM 1434 C CA . PHE A 1 176 ? 20.175 10.572 -26.861 1.00 33.66 176 PHE A CA 1
ATOM 1435 C C . PHE A 1 17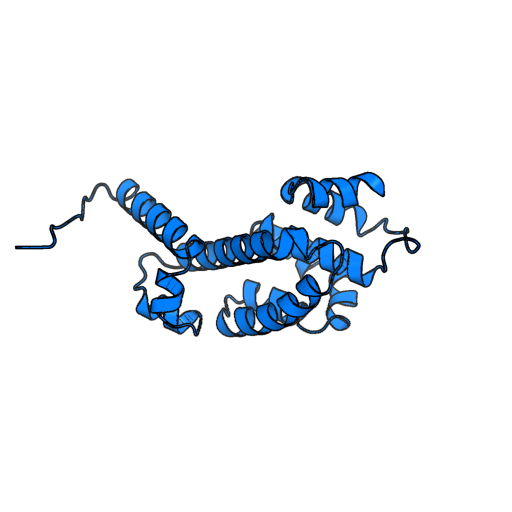6 ? 20.835 10.516 -28.234 1.00 33.66 176 PHE A C 1
ATOM 1437 O O . PHE A 1 176 ? 21.106 11.534 -28.863 1.00 33.66 176 PHE A O 1
ATOM 1444 N N . GLY A 1 177 ? 21.252 9.303 -28.598 1.00 36.88 177 GLY A N 1
ATOM 1445 C CA . GLY A 1 177 ? 21.561 8.979 -29.976 1.00 36.88 177 GLY A CA 1
ATOM 1446 C C . GLY A 1 177 ? 20.247 8.939 -30.736 1.00 36.88 177 GLY A C 1
ATOM 1447 O O . GLY A 1 177 ? 19.317 8.238 -30.331 1.00 36.88 177 GLY A O 1
ATOM 1448 N N . ASP A 1 178 ? 20.199 9.738 -31.792 1.00 33.09 178 ASP A N 1
ATOM 1449 C CA . ASP A 1 178 ? 19.152 9.787 -32.795 1.00 33.09 178 ASP A CA 1
ATOM 1450 C C . ASP A 1 178 ? 18.621 8.394 -33.146 1.00 33.09 178 ASP A C 1
ATOM 1452 O O . ASP A 1 178 ? 19.372 7.477 -33.490 1.00 33.09 178 ASP A O 1
ATOM 1456 N N . LYS A 1 179 ? 17.295 8.260 -33.147 1.00 38.34 179 LYS A N 1
ATOM 1457 C CA . LYS A 1 179 ? 16.645 7.325 -34.056 1.00 38.34 179 LYS A CA 1
ATOM 1458 C C . LYS A 1 179 ? 16.055 8.112 -35.218 1.00 38.34 179 LYS A C 1
ATOM 1460 O O . LYS A 1 179 ? 15.137 8.902 -35.027 1.00 38.34 179 LYS A O 1
ATOM 1465 N N . SER A 1 180 ? 16.517 7.727 -36.405 1.00 36.22 180 SER A N 1
ATOM 1466 C CA . SER A 1 180 ? 15.753 7.507 -37.640 1.00 36.22 180 SER A CA 1
ATOM 1467 C C . SER A 1 180 ? 15.985 8.457 -38.825 1.00 36.22 180 SER A C 1
ATOM 1469 O O . SER A 1 180 ? 15.605 9.622 -38.798 1.00 36.22 180 SER A O 1
ATOM 1471 N N . SER A 1 181 ? 16.445 7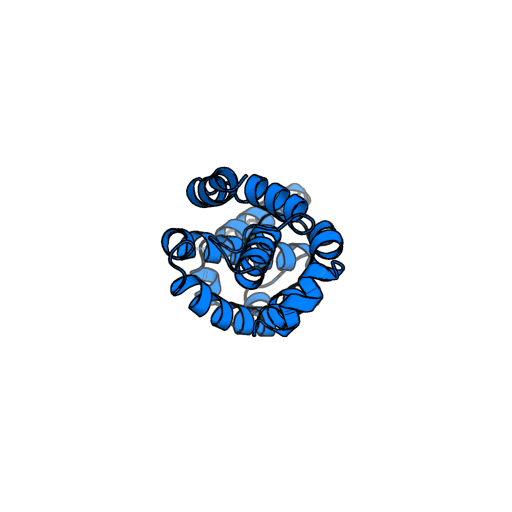.796 -39.900 1.00 33.41 181 SER A N 1
ATOM 1472 C CA . SER A 1 181 ? 16.445 8.131 -41.337 1.00 33.41 181 SER A CA 1
ATOM 1473 C C . SER A 1 181 ? 17.635 8.904 -41.890 1.00 33.41 181 SER A C 1
ATOM 1475 O O . SER A 1 181 ? 17.786 10.101 -41.580 1.00 33.41 181 SER A O 1
#

Organism: Raphanus sativus (NCBI:txid3726)

Secondary structure (DSSP, 8-state):
-HHHHHHHHHTT-HHHHHHHHHHHSTT---TTTS-HHHHHHHHHHHHHHHS-HHHHIIIIIS-HHHHHHHTTSTTHHHHHHHHHTT-HHHHHHHHHHHHHHHHH-TTTGGGHHHHHHHHHHHHHHHHHHH-SS--HHHHHHHHTS-HHHHHH-HHHHHHHHHHHHHHHHHS----------